Protein AF-A0A180F4Y5-F1 (afdb_monomer_lite)

Structure (mmCIF, N/CA/C/O backbone):
data_AF-A0A180F4Y5-F1
#
_entry.id   AF-A0A180F4Y5-F1
#
loop_
_atom_site.group_PDB
_atom_site.id
_atom_site.type_symbol
_atom_site.label_atom_id
_atom_site.label_alt_id
_atom_site.label_comp_id
_atom_site.label_asym_id
_atom_site.label_entity_id
_atom_site.label_seq_id
_atom_site.pdbx_PDB_ins_code
_atom_site.Cartn_x
_atom_site.Cartn_y
_atom_site.Cartn_z
_atom_site.occupancy
_atom_site.B_iso_or_equiv
_atom_site.auth_seq_id
_atom_site.auth_comp_id
_atom_site.auth_asym_id
_atom_site.auth_atom_id
_atom_site.pdbx_PDB_model_num
ATOM 1 N N . MET A 1 1 ? -8.911 5.975 18.447 1.00 73.69 1 MET A N 1
ATOM 2 C CA . MET A 1 1 ? -8.624 5.397 17.109 1.00 73.69 1 MET A CA 1
ATOM 3 C C . MET A 1 1 ? -7.128 5.297 16.845 1.00 73.69 1 MET A C 1
ATOM 5 O O . MET A 1 1 ? -6.428 6.301 16.936 1.00 73.69 1 MET A O 1
ATOM 9 N N . LYS A 1 2 ? -6.635 4.107 16.488 1.00 82.75 2 LYS A N 1
ATOM 10 C CA . LYS A 1 2 ? -5.234 3.892 16.084 1.00 82.75 2 LYS A CA 1
ATOM 11 C C . LYS A 1 2 ? -5.161 3.670 14.576 1.00 82.75 2 LYS A C 1
ATOM 13 O O . LYS A 1 2 ? -5.974 2.932 14.024 1.00 82.75 2 LYS A O 1
ATOM 18 N N . GLN A 1 3 ? -4.189 4.291 13.917 1.00 87.69 3 GLN A N 1
ATOM 19 C CA . GLN A 1 3 ? -3.931 4.099 12.491 1.00 87.69 3 GLN A CA 1
ATOM 20 C C . GLN A 1 3 ? -2.544 3.506 12.291 1.00 87.69 3 GLN A C 1
ATOM 22 O O . GLN A 1 3 ? -1.602 3.868 12.994 1.00 87.69 3 GLN A O 1
ATOM 27 N N . ALA A 1 4 ? -2.419 2.595 11.333 1.00 88.94 4 ALA A N 1
ATOM 28 C CA . ALA A 1 4 ? -1.120 2.103 10.898 1.00 88.94 4 ALA A CA 1
ATOM 29 C C . ALA A 1 4 ? -1.118 1.855 9.392 1.00 88.94 4 ALA A C 1
ATOM 31 O O . ALA A 1 4 ? -2.144 1.513 8.803 1.00 88.94 4 ALA A O 1
ATOM 32 N N . ALA A 1 5 ? 0.047 2.013 8.780 1.00 90.31 5 ALA A N 1
ATOM 33 C CA . ALA A 1 5 ? 0.257 1.645 7.392 1.00 90.31 5 ALA A CA 1
ATOM 34 C C . ALA A 1 5 ? 0.868 0.239 7.313 1.00 90.31 5 ALA A C 1
ATOM 36 O O . ALA A 1 5 ? 1.703 -0.126 8.141 1.00 90.31 5 ALA A O 1
ATOM 37 N N . GLY A 1 6 ? 0.434 -0.544 6.332 1.00 91.06 6 GLY A N 1
ATOM 38 C CA . GLY A 1 6 ? 1.121 -1.745 5.870 1.00 91.06 6 GLY A CA 1
ATOM 39 C C . GLY A 1 6 ? 1.662 -1.492 4.469 1.00 91.06 6 GLY A C 1
ATOM 40 O O . GLY A 1 6 ? 0.977 -0.865 3.660 1.00 91.06 6 GLY A O 1
ATOM 41 N N . ILE A 1 7 ? 2.881 -1.949 4.197 1.00 89.31 7 ILE A N 1
ATOM 42 C CA . ILE A 1 7 ? 3.509 -1.858 2.878 1.00 89.31 7 ILE A CA 1
ATOM 43 C C . ILE A 1 7 ? 3.955 -3.265 2.496 1.00 89.31 7 ILE A C 1
ATOM 45 O O . ILE A 1 7 ? 4.705 -3.896 3.237 1.00 89.31 7 ILE A O 1
ATOM 49 N N . ASP A 1 8 ? 3.465 -3.729 1.357 1.00 90.88 8 ASP A N 1
ATOM 50 C CA . ASP A 1 8 ? 3.903 -4.937 0.676 1.00 90.88 8 ASP A CA 1
ATOM 51 C C . ASP A 1 8 ? 4.714 -4.541 -0.563 1.00 90.88 8 ASP A C 1
ATOM 53 O O . ASP A 1 8 ? 4.324 -3.646 -1.322 1.00 90.88 8 ASP A O 1
ATOM 57 N N . ILE A 1 9 ? 5.875 -5.169 -0.724 1.00 87.00 9 ILE A N 1
ATOM 58 C CA . ILE A 1 9 ? 6.857 -4.859 -1.761 1.00 87.00 9 ILE A CA 1
ATOM 59 C C . ILE A 1 9 ? 7.153 -6.151 -2.508 1.00 87.00 9 ILE A C 1
ATOM 61 O O . ILE A 1 9 ? 7.718 -7.087 -1.946 1.00 87.00 9 ILE A O 1
ATOM 65 N N . SER A 1 10 ? 6.802 -6.180 -3.788 1.00 88.00 10 SER A N 1
ATOM 66 C CA . SER A 1 10 ? 7.010 -7.325 -4.668 1.00 88.00 10 SER A CA 1
ATOM 67 C C . SER A 1 10 ? 7.896 -6.953 -5.856 1.00 88.00 10 SER A C 1
ATOM 69 O O . SER A 1 10 ? 8.236 -5.785 -6.065 1.00 88.00 10 SER A O 1
ATOM 71 N N . ARG A 1 11 ? 8.267 -7.957 -6.657 1.00 86.00 11 ARG A N 1
ATOM 72 C CA . ARG A 1 11 ? 9.068 -7.758 -7.870 1.00 86.00 11 ARG A CA 1
ATOM 73 C C . ARG A 1 11 ? 8.426 -6.753 -8.829 1.00 86.00 11 ARG A C 1
ATOM 75 O O . ARG A 1 11 ? 9.136 -5.903 -9.342 1.00 86.00 11 ARG A O 1
ATOM 82 N N . ASP A 1 12 ? 7.112 -6.842 -9.023 1.00 87.25 12 ASP A N 1
ATOM 83 C CA . ASP A 1 12 ? 6.410 -6.117 -10.092 1.00 87.25 12 ASP A CA 1
ATOM 84 C C . ASP A 1 12 ? 5.534 -4.967 -9.567 1.00 87.25 12 ASP A C 1
ATOM 86 O O . ASP A 1 12 ? 5.014 -4.160 -10.338 1.00 87.25 12 ASP A O 1
ATOM 90 N N . GLY A 1 13 ? 5.377 -4.848 -8.247 1.00 88.69 13 GLY A N 1
ATOM 91 C CA . GLY A 1 13 ? 4.532 -3.814 -7.669 1.00 88.69 13 GLY A CA 1
ATOM 92 C C . GLY A 1 13 ? 4.712 -3.581 -6.180 1.00 88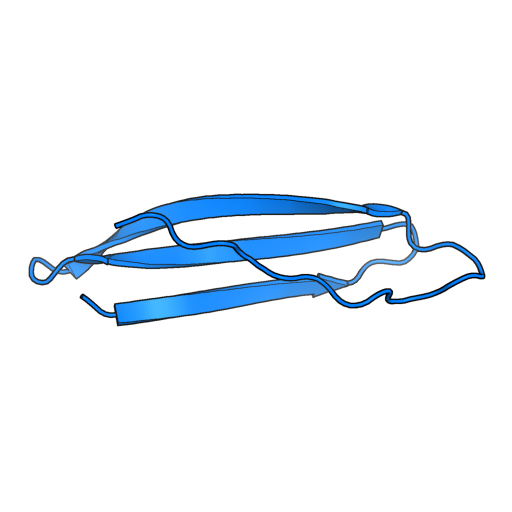.69 13 GLY A C 1
ATOM 93 O O . GLY A 1 13 ? 5.226 -4.415 -5.432 1.00 88.69 13 GLY A O 1
ATOM 94 N N . PHE A 1 14 ? 4.210 -2.432 -5.753 1.00 88.44 14 PHE A N 1
ATOM 95 C CA . PHE A 1 14 ? 4.093 -2.037 -4.360 1.00 88.44 14 PHE A CA 1
ATOM 96 C C . PHE A 1 14 ? 2.622 -1.912 -4.003 1.00 88.44 14 PHE A C 1
ATOM 98 O O . PHE A 1 14 ? 1.848 -1.291 -4.738 1.00 88.44 14 PHE A O 1
ATOM 105 N N . HIS A 1 15 ? 2.234 -2.451 -2.856 1.00 90.94 15 HIS A N 1
ATOM 106 C CA . HIS A 1 15 ? 0.883 -2.323 -2.341 1.00 90.94 15 HIS A CA 1
ATOM 107 C C . HIS A 1 15 ? 0.927 -1.748 -0.928 1.00 90.94 15 HIS A C 1
ATOM 109 O O . HIS A 1 15 ? 1.419 -2.372 0.007 1.00 90.94 15 HIS A O 1
ATOM 115 N N . ALA A 1 16 ? 0.352 -0.565 -0.744 1.00 91.25 16 ALA A N 1
ATOM 116 C CA . ALA A 1 16 ? 0.227 0.050 0.565 1.00 91.25 16 ALA A CA 1
ATOM 117 C C . ALA A 1 16 ? -1.228 0.078 1.025 1.00 91.25 16 ALA A C 1
ATOM 119 O O . ALA A 1 16 ? -2.139 0.377 0.250 1.00 91.25 16 ALA A O 1
ATOM 120 N N . CYS A 1 17 ? -1.456 -0.175 2.310 1.00 93.62 17 CYS A N 1
ATOM 121 C CA . CYS A 1 17 ? -2.764 -0.054 2.935 1.00 93.62 17 CYS A CA 1
ATOM 122 C C . CYS A 1 17 ? -2.691 0.767 4.222 1.00 93.62 17 CYS A C 1
ATOM 124 O O . CYS A 1 17 ? -1.712 0.723 4.961 1.00 93.62 17 CYS A O 1
ATOM 126 N N . LEU A 1 18 ? -3.753 1.515 4.499 1.00 92.62 18 LEU A N 1
ATOM 127 C CA . LEU A 1 18 ? -3.961 2.198 5.764 1.00 92.62 18 LEU A CA 1
ATOM 128 C C . LEU A 1 18 ? -5.030 1.438 6.543 1.00 92.62 18 LEU A C 1
ATOM 130 O O . LEU A 1 18 ? -6.188 1.391 6.121 1.00 92.62 18 LEU A O 1
ATOM 134 N N . LYS A 1 19 ? -4.652 0.876 7.689 1.00 92.38 19 LYS A N 1
ATOM 135 C CA . LYS A 1 19 ? -5.572 0.232 8.624 1.00 92.38 19 LYS A CA 1
ATOM 136 C C . LYS A 1 19 ? -5.988 1.212 9.714 1.00 92.38 19 LYS A C 1
ATOM 138 O O . LYS A 1 19 ? -5.168 1.982 10.216 1.00 92.38 19 LYS A O 1
ATOM 143 N N . GLU A 1 20 ? -7.255 1.160 10.090 1.00 92.81 20 GLU A N 1
ATOM 144 C CA . GLU A 1 20 ? -7.814 1.904 11.214 1.00 92.81 20 GLU A CA 1
ATOM 145 C C . GLU A 1 20 ? -8.415 0.909 12.205 1.00 92.81 20 GLU A C 1
ATOM 147 O O . GLU A 1 20 ? -9.175 0.021 11.812 1.00 92.81 20 GLU A O 1
ATOM 152 N N . GLN A 1 21 ? -8.047 1.058 13.475 1.00 92.81 21 GLN A N 1
ATOM 153 C CA . GLN A 1 21 ? -8.637 0.333 14.591 1.00 92.81 21 GLN A CA 1
ATOM 154 C C . GLN A 1 21 ? -9.499 1.300 15.409 1.00 92.81 21 GLN A C 1
ATOM 156 O O . GLN A 1 21 ? -8.997 2.309 15.929 1.00 92.81 21 GLN A O 1
ATOM 161 N N . ALA A 1 22 ? -10.794 0.996 15.481 1.00 89.56 22 ALA A N 1
ATOM 162 C CA . ALA A 1 22 ? -11.750 1.688 16.334 1.00 89.56 22 ALA A CA 1
ATOM 163 C C . ALA A 1 22 ? -11.542 1.306 17.808 1.00 89.56 22 ALA A C 1
ATOM 165 O O . ALA A 1 22 ? -10.853 0.334 18.123 1.00 8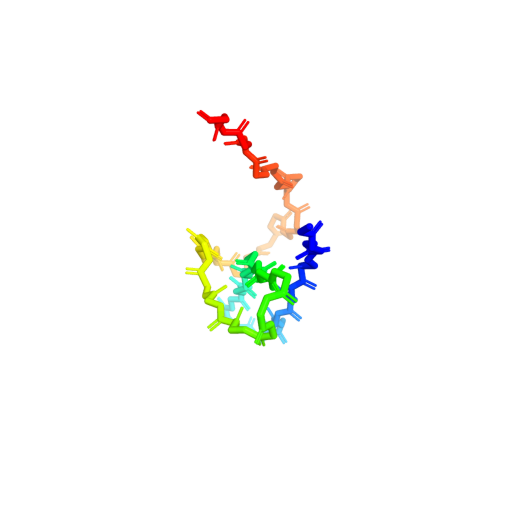9.56 22 ALA A O 1
ATOM 166 N N . ASP A 1 23 ? -12.117 2.089 18.718 1.00 91.00 23 ASP A N 1
ATOM 167 C CA . ASP A 1 23 ? -11.899 1.907 20.159 1.00 91.00 23 ASP A CA 1
ATOM 168 C C . ASP A 1 23 ? -12.565 0.624 20.697 1.00 91.00 23 ASP A C 1
ATOM 170 O O . ASP A 1 23 ? -12.145 0.095 21.721 1.00 91.00 23 ASP A O 1
ATOM 174 N N . ASP A 1 24 ? -13.524 0.062 19.952 1.00 93.25 24 ASP A N 1
ATOM 175 C CA . ASP A 1 24 ? -14.134 -1.256 20.184 1.00 93.25 24 ASP A CA 1
ATOM 176 C C . ASP A 1 24 ? -13.281 -2.433 19.663 1.00 93.25 24 ASP A C 1
ATOM 178 O O . ASP A 1 24 ? -13.705 -3.588 19.691 1.00 93.25 24 ASP A O 1
ATOM 182 N N . GLY A 1 25 ? -12.081 -2.149 19.150 1.00 91.81 25 GLY A N 1
ATOM 183 C CA . GLY A 1 25 ? -11.154 -3.136 18.612 1.00 91.81 25 GLY A CA 1
ATOM 184 C C . GLY A 1 25 ? -11.422 -3.548 17.163 1.00 91.81 25 GLY A C 1
ATOM 185 O O . GLY A 1 25 ? -10.581 -4.255 16.601 1.00 91.81 25 GLY A O 1
ATOM 186 N N . ARG A 1 26 ? -12.511 -3.094 16.520 1.00 93.44 26 ARG A N 1
ATOM 187 C CA . ARG A 1 26 ? -12.788 -3.401 15.107 1.00 93.44 26 ARG A CA 1
ATOM 188 C C . ARG A 1 26 ? -11.709 -2.815 14.204 1.00 93.44 26 ARG A C 1
ATOM 190 O O . ARG A 1 26 ? -11.371 -1.634 14.295 1.00 93.44 26 ARG A O 1
ATOM 197 N N . ILE A 1 27 ? -11.201 -3.645 13.296 1.00 92.12 27 ILE A N 1
ATOM 198 C CA . ILE A 1 27 ? -10.166 -3.278 12.326 1.00 92.12 27 ILE A CA 1
ATOM 199 C C . ILE A 1 27 ? -10.797 -3.183 10.940 1.00 92.12 27 ILE A C 1
ATOM 201 O O . ILE A 1 27 ? -11.520 -4.084 10.518 1.00 92.12 27 ILE A O 1
ATOM 205 N N . LYS A 1 28 ? -10.485 -2.112 10.206 1.00 92.94 28 LYS A N 1
ATOM 206 C CA . LYS A 1 28 ? -10.842 -1.962 8.789 1.00 92.94 28 LYS A CA 1
ATOM 207 C C . LYS A 1 28 ? -9.670 -1.415 7.978 1.00 92.94 28 LYS A C 1
ATOM 209 O O . LYS A 1 28 ? -8.878 -0.611 8.474 1.00 92.94 28 LYS A O 1
ATOM 214 N N . ILE A 1 29 ? -9.591 -1.807 6.708 1.00 92.31 29 ILE A N 1
ATOM 215 C CA . ILE A 1 29 ? -8.738 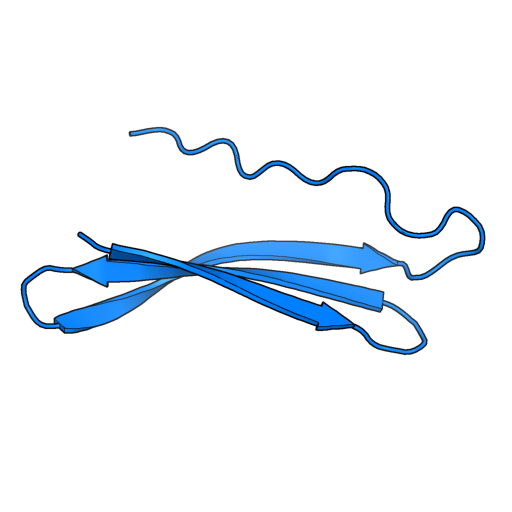-1.132 5.724 1.00 92.31 29 ILE A CA 1
ATOM 216 C C . ILE A 1 29 ? -9.472 0.146 5.312 1.00 92.31 29 ILE A C 1
ATOM 218 O O . ILE A 1 29 ? -10.542 0.091 4.715 1.00 92.31 29 ILE A O 1
ATOM 222 N N . LYS A 1 30 ? -8.919 1.307 5.662 1.00 90.50 30 LYS A N 1
ATOM 223 C CA . LYS A 1 30 ? -9.509 2.611 5.344 1.00 90.50 30 LYS A CA 1
ATOM 224 C C . LYS A 1 30 ? -9.201 3.032 3.911 1.00 90.50 30 LYS A C 1
ATOM 226 O O . LYS A 1 30 ? -10.040 3.654 3.270 1.00 90.50 30 LYS A O 1
ATOM 231 N N . ARG A 1 31 ? -7.991 2.729 3.428 1.00 90.12 31 ARG A N 1
ATOM 232 C CA . ARG A 1 31 ? -7.538 2.984 2.052 1.00 90.12 31 ARG A CA 1
ATOM 233 C C . ARG A 1 31 ? -6.479 1.972 1.643 1.00 90.12 31 ARG A C 1
ATOM 235 O O . ARG A 1 31 ? -5.722 1.501 2.487 1.00 90.12 31 ARG A O 1
ATOM 242 N N . SER A 1 32 ? -6.381 1.721 0.349 1.00 92.00 32 SER A N 1
ATOM 243 C CA . SER A 1 32 ? -5.255 1.034 -0.273 1.00 92.00 32 SER A CA 1
ATOM 244 C C . SER A 1 32 ? -4.811 1.788 -1.519 1.00 92.00 32 SER A C 1
ATOM 246 O O . SER A 1 32 ? -5.573 2.573 -2.092 1.00 92.00 32 SER A O 1
ATOM 248 N N . ARG A 1 33 ? -3.551 1.602 -1.904 1.00 90.00 33 ARG A N 1
ATOM 249 C CA . ARG A 1 33 ? -3.007 2.113 -3.156 1.00 90.00 33 ARG A CA 1
ATOM 250 C C . ARG A 1 33 ? -1.926 1.170 -3.662 1.00 90.00 33 ARG A C 1
ATOM 252 O O . ARG A 1 33 ? -1.110 0.693 -2.875 1.00 90.00 33 ARG A O 1
ATOM 259 N N . SER A 1 34 ? -1.929 0.943 -4.968 1.00 89.44 34 SER A N 1
ATOM 260 C CA . SER A 1 34 ? -0.952 0.099 -5.648 1.00 89.44 34 SER A CA 1
ATOM 261 C C . SER A 1 34 ? -0.197 0.898 -6.692 1.00 89.44 34 SER A C 1
ATOM 263 O O . SER A 1 34 ? -0.758 1.808 -7.306 1.00 89.44 34 SER A O 1
ATOM 265 N N . PHE A 1 35 ? 1.070 0.549 -6.875 1.00 86.00 35 PHE A N 1
ATOM 266 C CA . PHE A 1 35 ? 1.968 1.180 -7.831 1.00 86.00 35 PHE A CA 1
ATOM 267 C C . PHE A 1 35 ? 2.802 0.112 -8.535 1.00 86.00 35 PHE A C 1
ATOM 269 O O . PHE A 1 35 ? 3.122 -0.899 -7.904 1.00 86.00 35 PHE A O 1
ATOM 276 N N . PRO A 1 36 ? 3.171 0.327 -9.807 1.00 87.50 36 PRO A N 1
ATOM 277 C CA . PRO A 1 36 ? 4.171 -0.506 -10.455 1.00 87.50 36 PRO A CA 1
ATOM 278 C C . PRO A 1 36 ? 5.522 -0.360 -9.744 1.00 87.50 36 PRO A C 1
ATOM 280 O O . PRO A 1 36 ? 5.858 0.717 -9.247 1.00 87.50 36 PRO A O 1
ATOM 283 N N . ASN A 1 37 ? 6.279 -1.453 -9.697 1.00 86.88 37 ASN A N 1
ATOM 284 C CA . ASN A 1 37 ? 7.690 -1.431 -9.333 1.00 86.88 37 ASN A CA 1
ATOM 285 C C . ASN A 1 37 ? 8.511 -1.358 -10.624 1.00 86.88 37 ASN A C 1
ATOM 287 O O . ASN A 1 37 ? 8.906 -2.379 -11.183 1.00 86.88 37 ASN A O 1
ATOM 291 N N . ASP A 1 38 ? 8.671 -0.143 -11.144 1.00 84.88 38 ASP A N 1
ATOM 292 C CA . ASP A 1 38 ? 9.446 0.138 -12.351 1.00 84.88 38 ASP A CA 1
ATOM 293 C C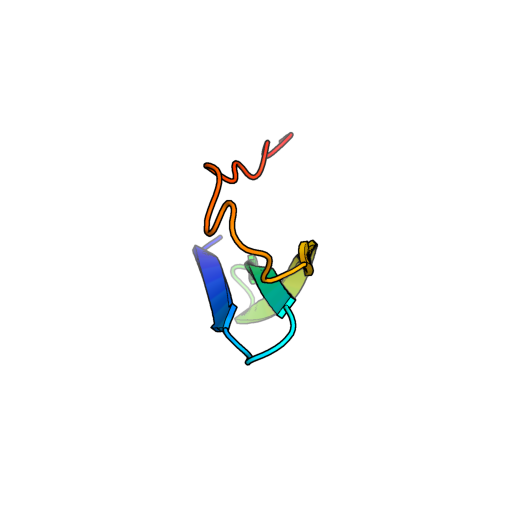 . ASP A 1 38 ? 10.811 0.772 -12.014 1.00 84.88 38 ASP A C 1
ATOM 295 O O . ASP A 1 38 ? 11.192 0.920 -10.851 1.00 84.88 38 ASP A O 1
ATOM 299 N N . ILE A 1 39 ? 11.583 1.125 -13.047 1.00 82.50 39 ILE A N 1
ATOM 300 C CA . ILE A 1 39 ? 12.936 1.687 -12.904 1.00 82.50 39 ILE A CA 1
ATOM 301 C C . ILE A 1 39 ? 12.973 3.013 -12.124 1.00 82.50 39 ILE A C 1
ATOM 303 O O . ILE A 1 39 ? 14.022 3.386 -11.603 1.00 82.50 39 ILE A O 1
ATOM 307 N N . GLU A 1 40 ? 11.842 3.715 -12.009 1.00 80.62 40 GLU A N 1
ATOM 308 C CA . GLU A 1 40 ? 11.747 4.968 -11.261 1.00 80.62 40 GLU A CA 1
ATOM 309 C C . GLU A 1 40 ? 11.683 4.739 -9.739 1.00 80.62 40 GLU A C 1
ATOM 311 O O . GLU A 1 40 ? 11.852 5.685 -8.965 1.00 80.62 40 GLU A O 1
ATOM 316 N N . GLY A 1 41 ? 11.452 3.496 -9.298 1.00 72.69 41 GLY A N 1
ATOM 317 C CA . GLY A 1 41 ? 11.422 3.105 -7.893 1.00 72.69 41 GLY A CA 1
ATOM 318 C C . GLY A 1 41 ? 10.290 3.754 -7.085 1.00 72.69 41 GLY A C 1
ATOM 319 O O . GLY A 1 41 ? 9.223 4.102 -7.594 1.00 72.69 41 GLY A O 1
ATOM 320 N N . PHE A 1 42 ? 10.498 3.908 -5.774 1.00 7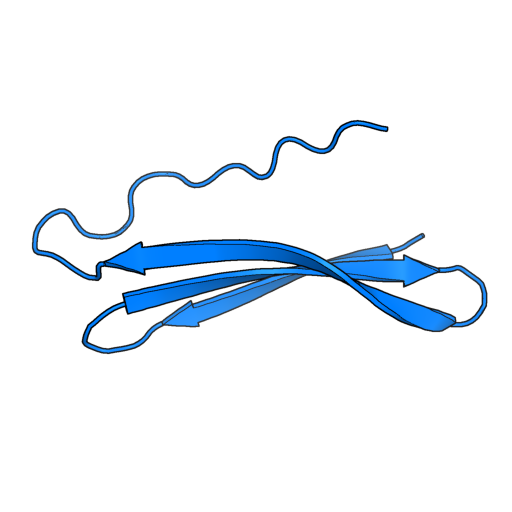0.94 42 PHE A N 1
ATOM 321 C CA . PHE A 1 42 ? 9.495 4.500 -4.886 1.00 70.94 42 PHE A CA 1
ATOM 322 C C . PHE A 1 42 ? 9.446 6.022 -5.023 1.00 70.94 42 PHE A C 1
ATOM 324 O O . PHE A 1 42 ? 10.288 6.739 -4.479 1.00 70.94 42 PHE A O 1
ATOM 331 N N . LYS A 1 43 ? 8.388 6.536 -5.651 1.00 71.75 43 LYS A N 1
ATOM 332 C CA . LYS A 1 43 ? 8.008 7.949 -5.512 1.00 71.75 43 LYS A CA 1
ATOM 333 C C . LYS A 1 43 ? 7.205 8.137 -4.225 1.00 71.75 43 LYS A C 1
ATOM 335 O O . LYS A 1 43 ? 6.412 7.275 -3.846 1.00 71.75 43 LYS A O 1
ATOM 340 N N . LEU A 1 44 ? 7.424 9.265 -3.542 1.00 77.81 44 LEU A N 1
ATOM 341 C CA . LEU A 1 44 ? 6.744 9.623 -2.293 1.00 77.81 44 LEU A CA 1
ATOM 342 C C . LEU A 1 44 ? 5.229 9.369 -2.391 1.00 77.81 44 LEU A C 1
ATOM 344 O O . LEU A 1 44 ? 4.553 9.907 -3.268 1.00 77.81 44 LEU A O 1
ATOM 348 N N . MET A 1 45 ? 4.694 8.583 -1.455 1.00 76.62 45 MET A N 1
ATOM 349 C CA . MET A 1 45 ? 3.263 8.318 -1.343 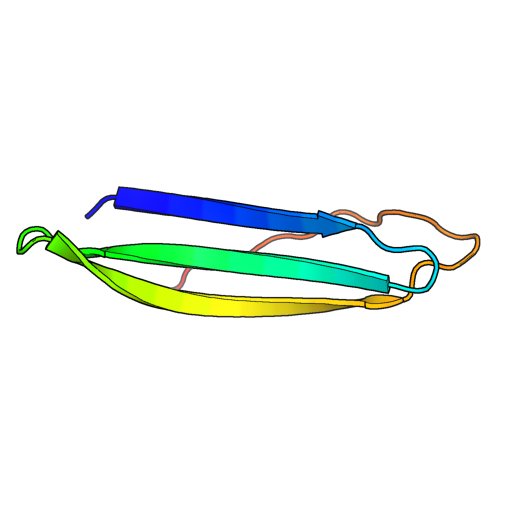1.00 76.62 45 MET A CA 1
ATOM 350 C C . MET A 1 45 ? 2.700 8.958 -0.074 1.00 76.62 45 MET A C 1
ATOM 352 O O . MET A 1 45 ? 3.153 8.674 1.032 1.00 76.62 45 MET A O 1
ATOM 356 N N . THR A 1 46 ? 1.624 9.728 -0.236 1.00 79.81 46 THR A N 1
ATOM 357 C CA . THR A 1 46 ? 0.901 10.360 0.874 1.00 79.81 46 THR A CA 1
ATOM 358 C C . THR A 1 46 ? -0.548 9.879 0.913 1.00 79.81 46 THR A C 1
ATOM 360 O O . THR A 1 46 ? -1.263 9.933 -0.093 1.00 79.81 46 THR A O 1
ATOM 363 N N . PHE A 1 47 ? -1.021 9.440 2.083 1.00 79.25 47 PHE A N 1
ATOM 364 C CA . PHE A 1 47 ? -2.449 9.238 2.332 1.00 79.25 47 PHE A CA 1
ATOM 365 C C . PHE A 1 47 ? -3.058 10.540 2.859 1.00 79.25 47 PHE A C 1
ATOM 367 O O . PHE A 1 47 ? -2.899 10.876 4.027 1.00 79.25 47 PHE A O 1
ATOM 374 N N . ASN A 1 48 ? -3.794 11.266 2.015 1.00 77.56 48 ASN A N 1
ATOM 375 C CA . ASN A 1 48 ? -4.535 12.451 2.458 1.00 77.56 48 ASN A CA 1
ATOM 376 C C . ASN A 1 48 ? -5.755 12.033 3.287 1.00 77.56 48 ASN A C 1
ATOM 378 O O . ASN A 1 48 ? -6.814 11.730 2.726 1.00 77.56 48 ASN A O 1
ATOM 382 N N . LEU A 1 49 ? -5.608 11.984 4.608 1.00 68.06 49 LEU A N 1
ATOM 383 C CA . LEU A 1 49 ? -6.700 11.698 5.532 1.00 68.06 49 LEU A CA 1
ATOM 384 C C . LEU A 1 49 ? -7.660 12.891 5.535 1.00 68.06 49 LEU A C 1
ATOM 386 O O . LEU A 1 49 ? -7.305 13.969 5.995 1.00 68.06 49 LEU A O 1
ATOM 390 N N . ARG A 1 50 ? -8.867 12.711 4.991 1.00 64.19 50 ARG A N 1
ATOM 391 C CA . ARG A 1 50 ? -9.971 13.643 5.251 1.00 64.19 50 ARG A CA 1
ATOM 392 C C . ARG A 1 50 ? -10.706 13.119 6.484 1.00 64.19 50 ARG A C 1
ATOM 394 O O . ARG A 1 50 ? -10.949 11.908 6.545 1.00 64.19 50 ARG A O 1
ATOM 401 N N . GLY A 1 51 ? -10.894 14.008 7.461 1.00 54.19 51 GLY A N 1
ATOM 402 C CA . GLY A 1 51 ? -11.621 13.757 8.708 1.00 54.19 51 GLY A CA 1
ATOM 403 C C . GLY A 1 51 ? -13.092 13.496 8.459 1.00 54.19 51 GLY A C 1
ATOM 404 O O . GLY A 1 51 ? -13.613 14.058 7.469 1.00 54.19 51 GLY A O 1
#

Sequence (51 aa):
MKQAAGIDISRDGFHACLKEQADDGRIKIKRSRSFPNDIEGFKLMTFNLRG

Secondary structure (DSSP, 8-state):
-EEEEEEEE-SSEEEEEEEEE-TTS-EEEEEEEEEE--TT-----------

pLDDT: mean 85.42, std 8.54, range [54.19, 93.62]

Foldseek 3Di:
DDKDKDWDDDPFKIKIWIWDADPVRDIDTPDMDMDTCDPVHDDDDDDPDDD

Radius of gyration: 12.93 Å; chains: 1; bounding box: 27×22×33 Å